Protein AF-A0A269Y359-F1 (afdb_monomer)

Mean predicted aligned error: 11.31 Å

pLDDT: mean 71.7, std 9.51, range [44.88, 83.94]

Structure (mmCIF, N/CA/C/O backbone):
data_AF-A0A269Y359-F1
#
_entry.id   AF-A0A269Y359-F1
#
loop_
_atom_site.group_PDB
_atom_site.id
_atom_site.type_symbol
_atom_site.label_atom_id
_atom_site.label_alt_id
_atom_site.label_comp_id
_atom_site.label_asym_id
_atom_site.label_entity_id
_atom_site.label_seq_id
_atom_site.pdbx_PDB_ins_code
_atom_site.Cartn_x
_atom_site.Cartn_y
_atom_site.Cartn_z
_atom_site.occupancy
_atom_site.B_iso_or_equiv
_atom_site.auth_seq_id
_atom_site.auth_comp_id
_atom_site.auth_asym_id
_atom_site.auth_atom_id
_atom_site.pdbx_PDB_model_num
ATOM 1 N N . MET A 1 1 ? -5.241 -11.458 20.702 1.00 44.88 1 MET A N 1
ATOM 2 C CA . MET A 1 1 ? -4.932 -11.838 19.298 1.00 44.88 1 MET A CA 1
ATOM 3 C C . MET A 1 1 ? -5.174 -10.693 18.279 1.00 44.88 1 MET A C 1
ATOM 5 O O . MET A 1 1 ? -5.644 -10.950 17.180 1.00 44.88 1 MET A O 1
ATOM 9 N N . LYS A 1 2 ? -4.854 -9.418 18.593 1.00 48.12 2 LYS A N 1
ATOM 10 C CA . LYS A 1 2 ? -5.083 -8.257 17.687 1.00 48.12 2 LYS A CA 1
ATOM 11 C C . LYS A 1 2 ? -3.835 -7.806 16.896 1.00 48.12 2 LYS A C 1
ATOM 13 O O . LYS A 1 2 ? -3.978 -7.275 15.802 1.00 48.12 2 LYS A O 1
ATOM 18 N N . LYS A 1 3 ? -2.619 -8.061 17.405 1.00 50.12 3 LYS A N 1
ATOM 19 C CA . LYS A 1 3 ? -1.349 -7.572 16.821 1.00 50.12 3 LYS A CA 1
ATOM 20 C C . LYS A 1 3 ? -0.961 -8.251 15.494 1.00 50.12 3 LYS A C 1
ATOM 22 O O . LYS A 1 3 ? -0.378 -7.602 14.634 1.00 50.12 3 LYS A O 1
ATOM 27 N N . SER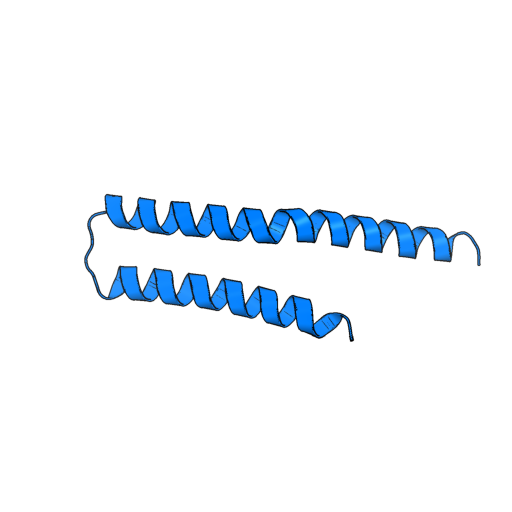 A 1 4 ? -1.353 -9.509 15.278 1.00 57.81 4 SER A N 1
ATOM 28 C CA . SER A 1 4 ? -0.979 -10.265 14.069 1.00 57.81 4 SER A CA 1
ATOM 29 C C . SER A 1 4 ? -1.603 -9.721 12.782 1.00 57.81 4 SER A C 1
ATOM 31 O O . SER A 1 4 ? -1.003 -9.852 11.722 1.00 57.81 4 SER A O 1
ATOM 33 N N . LYS A 1 5 ? -2.777 -9.075 12.855 1.00 62.72 5 LYS 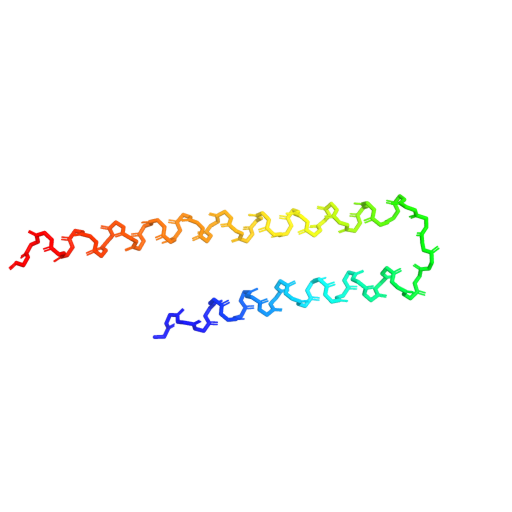A N 1
ATOM 34 C CA . LYS A 1 5 ? -3.432 -8.512 11.662 1.00 62.72 5 LYS A CA 1
ATOM 35 C C . LYS A 1 5 ? -2.654 -7.328 11.091 1.00 62.72 5 LYS A C 1
ATOM 37 O O . LYS A 1 5 ? -2.514 -7.232 9.881 1.00 62.72 5 LYS A O 1
ATOM 42 N N . LEU A 1 6 ? -2.098 -6.474 11.956 1.00 65.31 6 LEU A N 1
ATOM 43 C CA . LEU A 1 6 ? -1.236 -5.368 11.530 1.00 65.31 6 LEU A CA 1
ATOM 44 C C . LEU A 1 6 ? 0.047 -5.888 10.885 1.00 65.31 6 LEU A C 1
ATOM 46 O O . LEU A 1 6 ? 0.439 -5.388 9.840 1.00 65.31 6 LEU A O 1
ATOM 50 N N . PHE A 1 7 ? 0.656 -6.929 11.454 1.00 70.38 7 PHE A N 1
ATOM 51 C CA . PHE A 1 7 ? 1.870 -7.520 10.891 1.00 70.38 7 PHE A CA 1
ATOM 52 C C . PHE A 1 7 ? 1.620 -8.173 9.523 1.00 70.38 7 PHE A C 1
ATOM 54 O O . PHE A 1 7 ? 2.419 -8.009 8.607 1.00 70.38 7 PHE A O 1
ATOM 61 N N . LEU A 1 8 ? 0.475 -8.844 9.352 1.00 75.44 8 LEU A N 1
ATOM 62 C CA . LEU A 1 8 ? 0.037 -9.387 8.061 1.00 75.44 8 LEU A CA 1
ATOM 63 C C . LEU A 1 8 ? -0.216 -8.291 7.022 1.00 75.44 8 LEU A C 1
ATOM 65 O O . LEU A 1 8 ? 0.157 -8.449 5.866 1.00 75.44 8 LEU A O 1
ATOM 69 N N . ILE A 1 9 ? -0.816 -7.172 7.430 1.00 72.19 9 ILE A N 1
ATOM 70 C CA . ILE A 1 9 ? -1.082 -6.031 6.546 1.00 72.19 9 ILE A CA 1
ATOM 71 C C . ILE A 1 9 ? 0.220 -5.346 6.131 1.00 72.19 9 ILE A C 1
ATOM 73 O O . ILE A 1 9 ? 0.424 -5.091 4.948 1.00 72.19 9 ILE A O 1
ATOM 77 N N . VAL A 1 10 ? 1.125 -5.097 7.078 1.00 76.75 10 VAL A N 1
ATOM 78 C CA . VAL A 1 10 ? 2.451 -4.533 6.788 1.00 76.75 10 VAL A CA 1
ATOM 79 C C . VAL A 1 10 ? 3.236 -5.474 5.872 1.00 76.75 10 VAL A C 1
ATOM 81 O O . VAL A 1 10 ? 3.814 -5.019 4.889 1.00 76.75 10 VAL A O 1
ATOM 84 N N . GLY A 1 11 ? 3.183 -6.786 6.120 1.00 77.81 11 GLY A N 1
ATOM 85 C CA . GLY A 1 11 ? 3.773 -7.796 5.241 1.00 77.81 11 GLY A CA 1
ATOM 86 C C . GLY A 1 11 ? 3.182 -7.777 3.830 1.00 77.81 11 GLY A C 1
ATOM 87 O O . GLY A 1 11 ? 3.934 -7.805 2.861 1.00 77.81 11 GLY A O 1
ATOM 88 N N . ALA A 1 12 ? 1.860 -7.651 3.697 1.00 75.19 12 ALA A N 1
ATOM 89 C CA . ALA A 1 12 ? 1.195 -7.546 2.399 1.00 75.19 12 ALA A CA 1
ATOM 90 C C . ALA A 1 12 ? 1.605 -6.274 1.641 1.00 75.19 12 ALA A C 1
ATOM 92 O O . ALA A 1 12 ? 1.880 -6.337 0.447 1.00 75.19 12 ALA A O 1
ATOM 93 N N . VAL A 1 13 ? 1.713 -5.132 2.327 1.00 76.25 13 VAL A N 1
ATOM 94 C CA . VAL A 1 13 ? 2.168 -3.871 1.719 1.00 76.25 13 VAL A CA 1
ATOM 95 C C . VAL A 1 13 ? 3.620 -3.980 1.248 1.00 76.25 13 VAL A C 1
ATOM 97 O O . VAL A 1 13 ? 3.924 -3.604 0.117 1.00 76.25 13 VAL A O 1
ATOM 100 N N . ILE A 1 14 ? 4.508 -4.542 2.074 1.00 81.56 14 ILE A N 1
ATOM 101 C CA . ILE A 1 14 ? 5.917 -4.759 1.711 1.00 81.56 14 ILE A CA 1
ATOM 102 C C . ILE A 1 14 ? 6.029 -5.746 0.546 1.00 81.56 14 ILE A C 1
ATOM 104 O O . ILE A 1 14 ? 6.835 -5.531 -0.354 1.00 81.56 14 ILE A O 1
ATOM 108 N N . PHE A 1 15 ? 5.201 -6.791 0.517 1.00 81.88 15 PHE A N 1
ATOM 109 C CA . PHE A 1 15 ? 5.168 -7.748 -0.584 1.00 81.88 15 PHE A CA 1
ATOM 110 C C . PHE A 1 15 ? 4.717 -7.088 -1.892 1.00 81.88 15 PHE A C 1
ATOM 112 O O . PHE A 1 15 ? 5.375 -7.260 -2.913 1.00 81.88 15 PHE A O 1
ATOM 119 N N . VAL A 1 16 ? 3.660 -6.269 -1.864 1.00 79.94 16 VAL A N 1
ATOM 120 C CA . VAL A 1 16 ? 3.200 -5.508 -3.041 1.00 79.94 16 VAL A CA 1
ATOM 121 C C . VAL A 1 16 ? 4.288 -4.552 -3.536 1.00 79.94 16 VAL A C 1
ATOM 123 O O . VAL A 1 16 ? 4.544 -4.501 -4.737 1.00 79.94 16 VAL A O 1
ATOM 126 N N . LEU A 1 17 ? 4.973 -3.848 -2.631 1.00 78.81 17 LEU A N 1
ATOM 127 C CA . LEU A 1 17 ? 6.104 -2.978 -2.972 1.00 78.81 17 LEU A CA 1
ATOM 128 C C . LEU A 1 17 ? 7.274 -3.763 -3.572 1.00 78.81 17 LEU A C 1
ATOM 130 O O . LEU A 1 17 ? 7.827 -3.344 -4.584 1.00 78.81 17 LEU A O 1
ATOM 134 N N . ALA A 1 18 ? 7.635 -4.905 -2.986 1.00 80.50 18 ALA A N 1
ATOM 135 C CA . ALA A 1 18 ? 8.716 -5.754 -3.474 1.00 80.50 18 ALA A CA 1
ATOM 136 C C . ALA A 1 18 ? 8.399 -6.329 -4.860 1.00 80.50 18 ALA A C 1
ATOM 138 O O . ALA A 1 18 ? 9.257 -6.304 -5.739 1.00 80.50 18 ALA A O 1
ATOM 139 N N . VAL A 1 19 ? 7.163 -6.783 -5.083 1.00 79.94 19 VAL A N 1
ATOM 140 C CA . VAL A 1 19 ? 6.695 -7.278 -6.385 1.00 79.94 19 VAL A CA 1
ATOM 141 C C . VAL A 1 19 ? 6.682 -6.150 -7.416 1.00 79.94 19 VAL A C 1
ATOM 143 O O . VAL A 1 19 ? 7.230 -6.318 -8.502 1.00 79.94 19 VAL A O 1
ATOM 146 N N . ALA A 1 20 ? 6.143 -4.977 -7.074 1.00 73.50 20 ALA A N 1
ATOM 147 C CA . ALA A 1 20 ? 6.148 -3.812 -7.958 1.00 73.50 20 ALA A CA 1
ATOM 148 C C . ALA A 1 20 ? 7.577 -3.378 -8.323 1.00 73.50 20 ALA A C 1
ATOM 150 O O . ALA A 1 20 ? 7.871 -3.118 -9.491 1.00 73.50 20 ALA A O 1
ATOM 151 N N . PHE A 1 21 ? 8.485 -3.351 -7.345 1.00 73.69 21 PHE A N 1
ATOM 152 C CA . PHE A 1 21 ? 9.888 -3.001 -7.550 1.00 73.69 21 PHE A CA 1
ATOM 153 C C . PHE A 1 21 ? 10.626 -4.055 -8.382 1.00 73.69 21 PHE A C 1
ATOM 155 O O . PHE A 1 21 ? 11.411 -3.706 -9.259 1.00 73.69 21 PHE A O 1
ATOM 162 N N . PHE A 1 22 ? 10.349 -5.342 -8.160 1.00 74.81 22 PHE A N 1
ATOM 163 C CA . PHE A 1 22 ? 10.928 -6.435 -8.936 1.00 74.81 22 PHE A CA 1
ATOM 164 C C . PHE A 1 22 ? 10.476 -6.387 -10.397 1.00 74.81 22 PHE A C 1
ATOM 166 O O . PHE A 1 22 ? 11.318 -6.445 -11.290 1.00 74.81 22 PHE A O 1
ATOM 173 N N . ILE A 1 23 ? 9.178 -6.193 -10.646 1.00 70.50 23 ILE A N 1
ATOM 174 C CA . ILE A 1 23 ? 8.630 -6.026 -12.000 1.00 70.50 23 ILE A CA 1
ATOM 175 C C . ILE A 1 23 ? 9.244 -4.791 -12.672 1.00 70.50 23 ILE A C 1
ATOM 177 O O . ILE A 1 23 ? 9.669 -4.867 -13.818 1.00 70.50 23 ILE A O 1
ATOM 181 N N . THR A 1 24 ? 9.371 -3.677 -11.945 1.00 67.12 24 THR A N 1
ATOM 182 C CA . THR A 1 24 ? 9.989 -2.440 -12.456 1.00 67.12 24 THR A CA 1
ATOM 183 C C . THR A 1 24 ? 11.480 -2.612 -12.767 1.00 67.12 24 THR A C 1
ATOM 185 O O . THR A 1 24 ? 11.989 -2.007 -13.702 1.00 67.12 24 THR A O 1
ATOM 188 N N . LYS A 1 25 ? 12.210 -3.413 -11.982 1.00 66.62 25 LYS A N 1
ATOM 189 C CA . LYS A 1 25 ? 13.655 -3.614 -12.162 1.00 66.62 25 LYS A CA 1
ATOM 190 C C . LYS A 1 25 ? 13.972 -4.636 -13.255 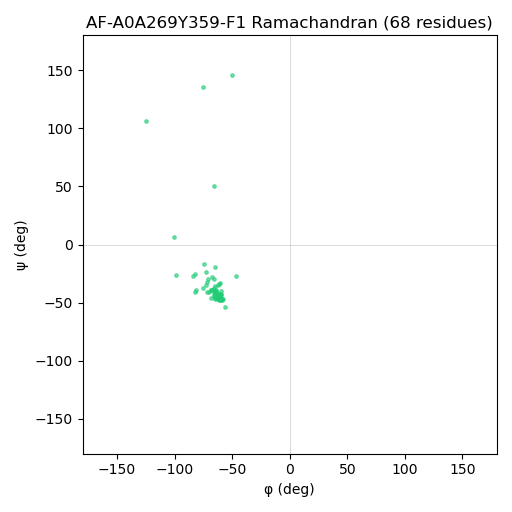1.00 66.62 25 LYS A C 1
ATOM 192 O O . LYS A 1 25 ? 14.941 -4.463 -13.985 1.00 66.62 25 LYS A O 1
ATOM 197 N N . SER A 1 26 ? 13.192 -5.714 -13.337 1.00 62.88 26 SER A N 1
ATOM 198 C CA . SER A 1 26 ? 13.408 -6.804 -14.303 1.00 62.88 26 SER A CA 1
ATOM 199 C C . SER A 1 26 ? 13.050 -6.387 -15.730 1.00 62.88 26 SER A C 1
ATOM 201 O O . SER A 1 26 ? 13.554 -6.925 -16.713 1.00 62.88 26 SER A O 1
ATOM 203 N N . TRP A 1 27 ? 12.187 -5.389 -15.841 1.00 57.16 27 TRP A N 1
ATOM 204 C CA . TR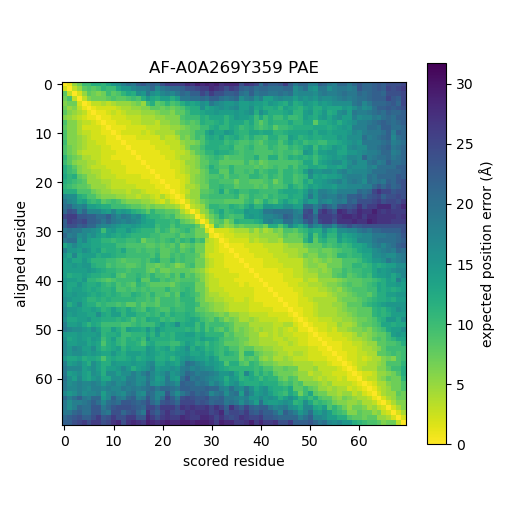P A 1 27 ? 11.608 -4.949 -17.084 1.00 57.16 27 TRP A CA 1
ATOM 205 C C . TRP A 1 27 ? 11.927 -3.464 -17.173 1.00 57.16 27 TRP A C 1
ATOM 207 O O . TRP A 1 27 ? 11.375 -2.683 -16.411 1.00 57.16 27 TRP A O 1
ATOM 217 N N . HIS A 1 28 ? 12.872 -3.092 -18.045 1.00 61.09 28 HIS A N 1
ATOM 218 C CA . HIS A 1 28 ? 13.348 -1.722 -18.310 1.00 61.09 28 HIS A CA 1
ATOM 219 C C . HIS A 1 28 ? 12.230 -0.865 -18.943 1.00 61.09 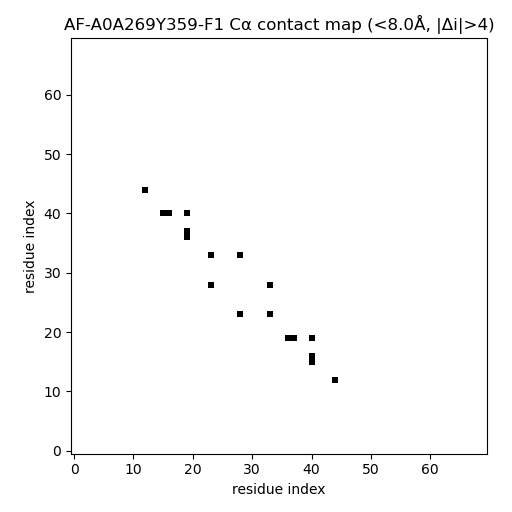28 HIS A C 1
ATOM 221 O O . HIS A 1 28 ? 12.360 -0.304 -20.031 1.00 61.09 28 HIS A O 1
ATOM 227 N N . LEU A 1 29 ? 11.064 -0.877 -18.308 1.00 56.22 29 LEU A N 1
ATOM 228 C CA . LEU A 1 29 ? 9.804 -0.409 -18.823 1.00 56.22 29 LEU A CA 1
ATOM 229 C C . LEU A 1 29 ? 9.799 1.108 -18.810 1.00 56.22 29 LEU A C 1
ATOM 231 O O . LEU A 1 29 ? 10.178 1.755 -17.835 1.00 56.22 29 LEU A O 1
ATOM 235 N N . SER A 1 30 ? 9.325 1.653 -19.924 1.00 62.22 30 SER A N 1
ATOM 236 C CA . SER A 1 30 ? 9.086 3.075 -20.100 1.00 62.22 30 SER A CA 1
ATOM 237 C C . SER A 1 30 ? 8.266 3.638 -18.931 1.00 62.22 30 SER A C 1
ATOM 239 O O . SER A 1 30 ? 7.389 2.958 -18.390 1.00 62.22 30 SER A O 1
ATOM 241 N N . VAL A 1 31 ? 8.540 4.895 -18.564 1.00 66.94 31 VAL A N 1
ATOM 242 C CA . VAL A 1 31 ? 7.987 5.628 -17.403 1.00 66.94 31 VAL A CA 1
ATOM 243 C C . VAL A 1 31 ? 6.458 5.494 -17.278 1.00 66.94 31 VAL A C 1
ATOM 245 O O . VAL A 1 31 ? 5.911 5.516 -16.177 1.00 66.94 31 VAL A O 1
ATOM 248 N N . LEU A 1 32 ? 5.765 5.279 -18.398 1.00 69.12 32 LEU A N 1
ATOM 249 C CA . LEU A 1 32 ? 4.325 5.043 -18.458 1.00 69.12 32 LEU A CA 1
ATOM 250 C C . LEU A 1 32 ? 3.872 3.776 -17.704 1.00 69.12 32 LEU A C 1
ATOM 252 O O . LEU A 1 32 ? 2.917 3.828 -16.932 1.00 69.12 32 LEU A O 1
ATOM 256 N N . SER A 1 33 ? 4.560 2.645 -17.884 1.00 69.38 33 SER A N 1
ATOM 257 C CA . SER A 1 33 ? 4.222 1.402 -17.176 1.00 69.38 33 SER A CA 1
ATOM 258 C C . SER A 1 33 ? 4.588 1.487 -15.697 1.00 69.38 33 SER A C 1
ATOM 260 O O . SER A 1 33 ? 3.875 0.935 -14.862 1.00 69.38 33 SER A O 1
ATOM 262 N N . PHE A 1 34 ? 5.648 2.228 -15.357 1.00 71.62 34 PHE A N 1
ATOM 263 C CA . PHE A 1 34 ? 5.974 2.535 -13.965 1.00 71.62 34 PHE A CA 1
ATOM 264 C C . PHE A 1 34 ? 4.839 3.309 -13.289 1.00 71.62 34 PHE A C 1
ATOM 266 O O . PHE A 1 34 ? 4.382 2.917 -12.215 1.00 71.62 34 PHE A O 1
ATOM 273 N N . ALA A 1 35 ? 4.334 4.358 -13.947 1.00 78.19 35 ALA A N 1
ATOM 274 C CA . ALA A 1 35 ? 3.206 5.138 -13.449 1.00 78.19 35 ALA A CA 1
ATOM 275 C C . ALA A 1 35 ? 1.945 4.277 -13.276 1.00 78.19 35 ALA A C 1
ATOM 277 O O . ALA A 1 35 ? 1.253 4.410 -12.269 1.00 78.19 35 ALA A O 1
ATOM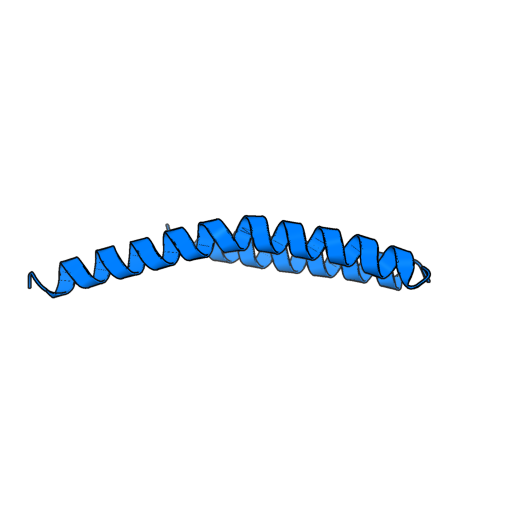 278 N N . LEU A 1 36 ? 1.674 3.353 -14.205 1.00 79.00 36 LEU A N 1
ATOM 279 C CA . LEU A 1 36 ? 0.512 2.461 -14.137 1.00 79.00 36 LEU A CA 1
ATOM 280 C C . LEU A 1 36 ? 0.591 1.483 -12.949 1.00 79.00 36 LEU A C 1
ATOM 282 O O . LEU A 1 36 ? -0.385 1.313 -12.218 1.00 79.00 36 LEU A O 1
ATOM 286 N N . VAL A 1 37 ? 1.763 0.879 -12.717 1.00 78.31 37 VAL A N 1
ATOM 287 C CA . VAL A 1 37 ? 2.001 -0.025 -11.575 1.00 78.31 37 VAL A CA 1
ATOM 288 C C . VAL A 1 37 ? 1.903 0.736 -10.250 1.00 78.31 37 VAL A C 1
ATOM 290 O O . VAL A 1 37 ? 1.273 0.256 -9.305 1.00 78.31 37 VAL A O 1
ATOM 293 N N . TRP A 1 38 ? 2.455 1.950 -10.186 1.00 79.06 38 TRP A N 1
ATOM 294 C CA . TRP A 1 38 ? 2.343 2.809 -9.007 1.00 79.06 38 TRP A CA 1
ATOM 295 C C . TRP A 1 38 ? 0.914 3.270 -8.733 1.00 79.06 38 TRP A C 1
ATOM 297 O O . TRP A 1 38 ? 0.505 3.305 -7.573 1.00 79.06 38 TRP A O 1
ATOM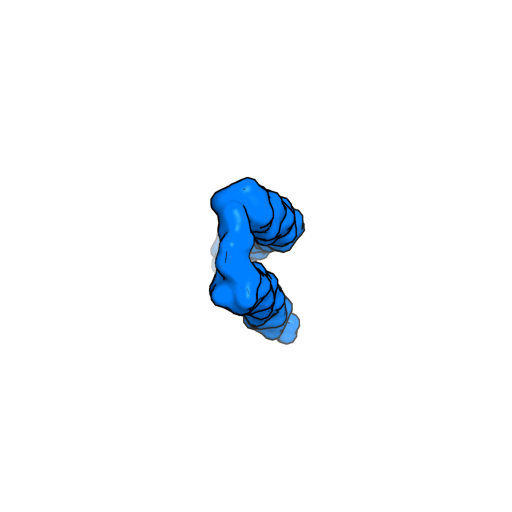 307 N N . LEU A 1 39 ? 0.130 3.568 -9.771 1.00 82.81 39 LEU A N 1
ATOM 308 C CA . LEU A 1 39 ? -1.281 3.922 -9.632 1.00 82.81 39 LEU A CA 1
ATOM 309 C C . LEU A 1 39 ? -2.057 2.794 -8.935 1.00 82.81 39 LEU A C 1
ATOM 311 O O . LEU A 1 39 ? -2.776 3.040 -7.965 1.00 82.81 39 LEU A O 1
ATOM 315 N N . ILE A 1 40 ? -1.854 1.549 -9.378 1.00 80.94 40 ILE A N 1
ATOM 316 C CA . ILE A 1 40 ? -2.481 0.365 -8.774 1.00 80.94 40 ILE A CA 1
ATOM 317 C C . ILE A 1 40 ? -2.008 0.191 -7.326 1.00 80.94 40 ILE A C 1
ATOM 319 O O . ILE A 1 40 ? -2.834 -0.010 -6.435 1.00 80.94 40 ILE A O 1
ATOM 323 N N . ALA A 1 41 ? -0.706 0.333 -7.064 1.00 79.62 41 ALA A N 1
ATOM 324 C CA . ALA A 1 41 ? -0.160 0.233 -5.712 1.00 79.62 41 ALA A CA 1
ATOM 325 C C . ALA A 1 41 ? -0.769 1.280 -4.758 1.00 79.62 41 ALA A C 1
ATOM 327 O O . ALA A 1 41 ? -1.157 0.940 -3.641 1.00 79.62 41 ALA A O 1
ATOM 328 N N . ILE A 1 42 ? -0.928 2.531 -5.201 1.00 82.56 42 ILE A N 1
ATOM 329 C CA . ILE A 1 42 ? -1.546 3.608 -4.410 1.00 82.56 42 ILE A CA 1
ATOM 330 C C . ILE A 1 42 ? -3.013 3.296 -4.102 1.00 82.56 42 ILE A C 1
ATOM 332 O O . ILE A 1 42 ? -3.455 3.503 -2.969 1.00 82.56 42 ILE A O 1
ATOM 336 N N . ILE A 1 43 ? -3.767 2.777 -5.077 1.00 83.94 43 ILE A N 1
ATOM 337 C CA . ILE A 1 43 ? -5.168 2.380 -4.875 1.00 83.94 43 ILE A CA 1
ATOM 338 C C . ILE A 1 43 ? -5.252 1.260 -3.834 1.00 83.94 43 ILE A C 1
ATOM 340 O O . ILE A 1 43 ? -6.039 1.365 -2.893 1.00 83.94 43 ILE A O 1
ATOM 344 N N . VAL A 1 44 ? -4.406 0.233 -3.949 1.00 80.75 44 VAL A N 1
ATOM 345 C CA . VAL A 1 44 ? -4.348 -0.882 -2.989 1.00 80.75 44 VAL A CA 1
ATOM 346 C C . VAL A 1 44 ? -4.007 -0.376 -1.586 1.00 80.75 44 VAL A C 1
ATOM 348 O O . VAL A 1 44 ? -4.694 -0.727 -0.625 1.00 80.75 44 VAL A O 1
ATOM 351 N N . ILE A 1 45 ? -3.009 0.505 -1.463 1.00 80.81 45 ILE A N 1
ATOM 352 C CA . ILE A 1 45 ? -2.653 1.125 -0.182 1.00 80.81 45 ILE A CA 1
ATOM 353 C C . ILE A 1 45 ? -3.845 1.899 0.376 1.00 80.81 45 ILE A C 1
ATOM 355 O O . ILE A 1 45 ? -4.184 1.699 1.537 1.00 80.81 45 ILE A O 1
ATOM 359 N N . ARG A 1 46 ? -4.524 2.736 -0.419 1.00 80.69 46 ARG A N 1
ATOM 360 C CA . ARG A 1 46 ? -5.700 3.493 0.047 1.00 80.69 46 ARG A CA 1
ATOM 361 C C . ARG A 1 46 ? -6.816 2.581 0.543 1.00 80.69 46 ARG A C 1
ATOM 363 O O . ARG A 1 46 ? -7.343 2.821 1.625 1.00 80.69 46 ARG A O 1
ATOM 370 N N . VAL A 1 47 ? -7.156 1.540 -0.213 1.00 81.12 47 VAL A N 1
ATOM 371 C CA . VAL A 1 47 ? -8.223 0.593 0.147 1.00 81.12 47 VAL A CA 1
ATOM 372 C C . VAL A 1 47 ? -7.921 -0.114 1.468 1.00 81.12 47 VAL A C 1
ATOM 374 O O . VAL A 1 47 ? -8.841 -0.383 2.233 1.00 81.12 47 VAL A O 1
ATOM 377 N N . ILE A 1 48 ? -6.648 -0.374 1.769 1.00 74.44 48 ILE A N 1
ATOM 378 C CA . ILE A 1 48 ? -6.230 -0.986 3.035 1.00 74.44 48 ILE A CA 1
ATOM 379 C C . ILE A 1 48 ? -6.134 0.060 4.158 1.00 74.44 48 ILE A C 1
ATOM 381 O O . ILE A 1 48 ? -6.550 -0.211 5.283 1.00 74.44 48 ILE A O 1
ATOM 385 N N . LEU A 1 49 ? -5.612 1.255 3.873 1.00 76.12 49 LEU A N 1
ATOM 386 C CA . LEU A 1 49 ? -5.345 2.303 4.861 1.00 76.12 49 LEU A CA 1
ATOM 387 C C . LEU A 1 49 ? -6.636 2.952 5.378 1.00 76.12 49 LEU A C 1
ATOM 389 O O . LEU A 1 49 ? -6.758 3.182 6.576 1.00 76.12 49 LEU A O 1
ATOM 393 N N . THR A 1 50 ? -7.619 3.215 4.513 1.00 81.38 50 THR A N 1
ATOM 394 C CA . THR A 1 50 ? -8.899 3.837 4.895 1.00 81.38 50 THR A CA 1
ATOM 395 C C . THR A 1 50 ? -9.648 3.067 5.994 1.00 81.38 50 THR A C 1
ATOM 397 O O . THR A 1 50 ? -9.940 3.671 7.029 1.00 81.38 50 THR A O 1
ATOM 400 N N . PRO A 1 51 ? -9.931 1.756 5.865 1.00 75.75 51 PRO A N 1
ATOM 401 C CA . PRO A 1 51 ? -10.561 1.004 6.946 1.00 75.75 51 PRO A CA 1
ATOM 402 C C . PRO A 1 51 ? -9.640 0.889 8.165 1.00 75.75 51 PRO A C 1
ATOM 404 O O . PRO A 1 51 ? -10.133 0.854 9.291 1.00 75.75 51 PRO A O 1
ATOM 407 N N . LEU A 1 52 ? -8.315 0.890 7.973 1.00 71.12 52 LEU A N 1
ATOM 408 C CA . LEU A 1 52 ? -7.357 0.881 9.077 1.00 71.12 52 LEU A CA 1
ATOM 409 C C . LEU A 1 52 ? -7.488 2.130 9.948 1.00 71.12 52 LEU A C 1
ATOM 411 O O . LEU A 1 52 ? -7.547 2.016 11.168 1.00 71.12 52 LEU A O 1
ATOM 415 N N . VAL A 1 53 ? -7.558 3.307 9.322 1.00 78.25 53 VAL A N 1
ATOM 416 C CA . VAL A 1 53 ? -7.696 4.594 10.013 1.00 78.25 53 VAL A CA 1
ATOM 417 C C . VAL A 1 53 ? -9.026 4.647 10.755 1.00 78.25 53 VAL A C 1
ATOM 419 O O . VAL A 1 53 ? -9.047 5.007 11.928 1.00 78.25 53 VAL A O 1
ATOM 422 N N . VAL A 1 54 ? -10.117 4.200 10.128 1.00 81.94 54 VAL A N 1
ATOM 423 C CA . VAL A 1 54 ? -11.437 4.145 10.778 1.00 81.94 54 VAL A CA 1
ATOM 424 C C . VAL A 1 54 ? -11.422 3.220 12.000 1.00 81.94 54 VAL A C 1
ATOM 426 O O . VAL A 1 54 ? -11.939 3.580 13.057 1.00 81.94 54 VAL A O 1
ATOM 429 N N . VAL A 1 55 ? -10.809 2.038 11.893 1.00 82.56 55 VAL A N 1
ATOM 430 C CA . VAL A 1 55 ? -10.696 1.104 13.024 1.00 82.56 55 VAL A CA 1
ATOM 431 C C . VAL A 1 55 ? -9.772 1.658 14.109 1.00 82.56 55 VAL A C 1
ATOM 433 O O . VAL A 1 55 ? -10.085 1.508 15.288 1.00 82.56 55 VAL A O 1
ATOM 436 N N . LEU A 1 56 ? -8.665 2.305 13.739 1.00 79.94 56 LEU A N 1
ATOM 437 C CA . LEU A 1 56 ? -7.713 2.898 14.678 1.00 79.94 56 LEU A CA 1
ATOM 438 C C . LEU A 1 56 ? -8.347 4.048 15.472 1.00 79.94 56 LEU A C 1
ATOM 440 O O . LEU A 1 56 ? -8.200 4.083 16.692 1.00 79.94 56 LEU A O 1
ATOM 444 N N . VAL A 1 57 ? -9.095 4.934 14.805 1.00 78.56 57 VAL A N 1
ATOM 445 C CA . VAL A 1 57 ? -9.851 6.022 15.450 1.00 78.56 57 VAL A CA 1
ATOM 446 C C . VAL A 1 57 ? -10.900 5.449 16.403 1.00 78.56 57 VAL A C 1
ATOM 448 O O . VAL A 1 57 ? -10.917 5.821 17.572 1.00 78.56 57 VAL A O 1
ATOM 451 N N . ARG A 1 58 ? -11.685 4.451 15.969 1.00 75.69 58 ARG A N 1
ATOM 452 C CA . ARG A 1 58 ? -12.661 3.780 16.849 1.00 75.69 58 ARG A CA 1
ATOM 453 C C . ARG A 1 58 ? -12.026 3.084 18.057 1.00 75.69 58 ARG A C 1
ATOM 455 O O . ARG A 1 58 ? -12.656 3.011 19.105 1.00 75.69 58 ARG A O 1
ATOM 462 N N . GLN A 1 59 ? -10.817 2.526 17.929 1.00 75.19 59 GLN A N 1
ATOM 463 C CA . GLN A 1 59 ? -10.119 1.929 19.079 1.00 75.19 59 GLN A CA 1
ATOM 464 C C . GLN A 1 59 ? -9.662 3.012 20.060 1.00 75.19 59 GLN A C 1
ATOM 466 O O . GLN A 1 59 ? -9.830 2.825 21.259 1.00 75.19 59 GLN A O 1
ATOM 471 N N . ARG A 1 60 ? -9.153 4.147 19.556 1.00 75.00 60 ARG A N 1
ATOM 472 C CA . ARG A 1 60 ? -8.787 5.303 20.388 1.00 75.00 60 ARG A CA 1
ATOM 473 C C . ARG A 1 60 ?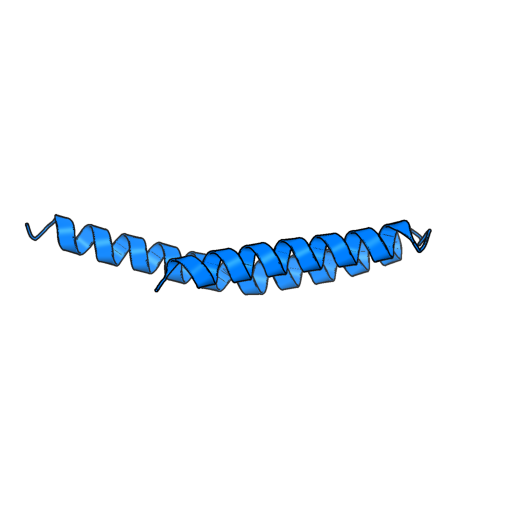 -9.977 5.832 21.185 1.00 75.00 60 ARG A C 1
ATOM 475 O O . ARG A 1 60 ? -9.860 5.979 22.393 1.00 75.00 60 ARG A O 1
ATOM 482 N N . GLU A 1 61 ? -11.125 6.031 20.540 1.00 72.06 61 GLU A N 1
ATOM 483 C CA . GLU A 1 61 ? -12.347 6.485 21.224 1.00 72.06 61 GLU A CA 1
ATOM 484 C C . GLU A 1 61 ? -12.845 5.482 22.281 1.00 72.06 61 GLU A C 1
ATOM 486 O O . GLU A 1 61 ? -13.369 5.871 23.325 1.00 72.06 61 GLU A O 1
ATOM 491 N N . ALA A 1 62 ? -12.685 4.178 22.029 1.00 69.69 62 ALA A N 1
ATOM 492 C CA . ALA A 1 62 ? -13.090 3.134 22.969 1.00 69.69 62 ALA A CA 1
ATOM 493 C C . ALA A 1 62 ? -12.172 3.039 24.200 1.00 69.69 62 ALA A C 1
ATOM 495 O O . ALA A 1 62 ? -12.657 2.729 25.290 1.00 69.69 62 ALA A O 1
ATOM 496 N N . ASP A 1 63 ? -10.872 3.286 24.029 1.00 69.38 63 ASP A N 1
ATOM 497 C CA . ASP A 1 63 ? -9.910 3.305 25.134 1.00 69.38 63 ASP A CA 1
ATOM 498 C C . ASP A 1 63 ? -10.039 4.593 25.963 1.00 69.38 63 ASP A C 1
ATOM 500 O O . ASP A 1 63 ? -9.985 4.534 27.191 1.00 69.38 63 ASP A O 1
ATOM 504 N N . GLU A 1 64 ? -10.307 5.737 25.327 1.00 69.50 64 GLU A N 1
ATOM 505 C CA . GLU A 1 64 ? -10.494 7.021 26.017 1.00 69.50 64 GLU A CA 1
ATOM 506 C C . GLU A 1 64 ? -11.751 7.024 26.906 1.00 69.50 64 GLU A C 1
ATOM 508 O O . GLU A 1 64 ? -11.679 7.368 28.085 1.00 69.50 64 GLU A O 1
ATOM 513 N N . ASN A 1 65 ? -12.872 6.480 26.417 1.00 60.19 65 ASN A N 1
ATOM 514 C CA . ASN A 1 65 ? -14.102 6.313 27.210 1.00 60.19 65 ASN A CA 1
ATOM 515 C C . ASN A 1 65 ? -13.973 5.345 28.402 1.00 60.19 65 ASN A C 1
ATOM 517 O O . ASN A 1 65 ? -14.821 5.352 29.297 1.00 60.19 65 ASN A O 1
ATOM 521 N N . ARG A 1 66 ? -12.965 4.463 28.419 1.00 61.06 66 ARG A N 1
ATOM 522 C CA . ARG A 1 66 ? -12.705 3.577 29.569 1.00 61.06 66 ARG A CA 1
ATOM 523 C C . ARG A 1 66 ? -11.910 4.267 30.669 1.00 61.06 66 ARG A C 1
ATOM 525 O O . ARG A 1 66 ? -12.021 3.846 31.815 1.00 61.06 66 ARG A O 1
ATOM 532 N N . HIS A 1 67 ? -11.1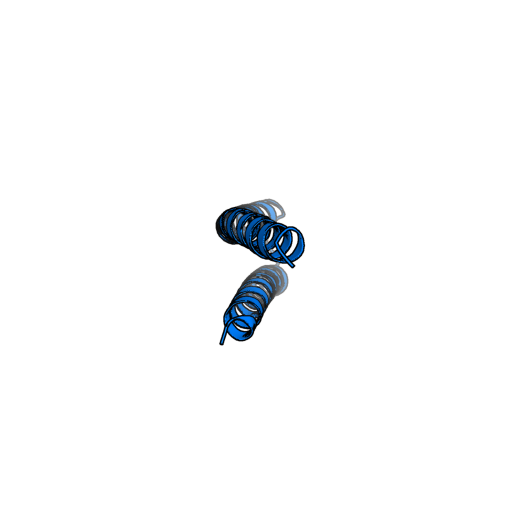26 5.283 30.327 1.00 58.28 67 HIS A N 1
ATOM 533 C CA . HIS A 1 67 ? -10.275 5.994 31.276 1.00 58.28 67 HIS A CA 1
ATOM 534 C C . HIS A 1 67 ? -11.037 7.096 32.030 1.00 58.28 67 HIS A C 1
ATOM 536 O O . HIS A 1 67 ? -10.711 7.368 33.174 1.00 58.28 67 HIS A O 1
ATOM 542 N N . ASP A 1 68 ? -12.092 7.660 31.432 1.00 58.56 68 ASP A N 1
ATOM 543 C CA . ASP A 1 68 ? -12.972 8.660 32.067 1.00 58.56 68 ASP A CA 1
ATOM 544 C C . ASP A 1 68 ? -13.933 8.063 33.122 1.00 58.56 68 ASP A C 1
ATOM 546 O O . ASP A 1 68 ? -14.485 8.770 33.957 1.00 58.56 68 ASP A O 1
ATOM 550 N N . LYS A 1 69 ? -14.131 6.736 33.111 1.00 56.03 69 LYS A N 1
ATOM 551 C CA . LYS A 1 69 ? -15.009 6.026 34.062 1.00 56.03 69 LYS A CA 1
ATOM 552 C C . LYS A 1 69 ? -14.280 5.333 35.222 1.00 56.03 69 LYS A C 1
ATOM 554 O O . LYS A 1 69 ? -14.931 4.583 35.954 1.00 56.03 69 LYS A O 1
ATOM 559 N N . SER A 1 70 ? -12.968 5.529 35.363 1.00 51.97 70 SER A N 1
ATOM 560 C CA . SER A 1 70 ? -12.157 5.010 36.477 1.00 51.97 70 SER A CA 1
ATOM 561 C C . SER A 1 70 ? -11.794 6.115 37.455 1.00 51.97 70 SER A C 1
ATOM 563 O O . SER A 1 70 ? -11.525 5.733 38.615 1.00 51.97 70 SER A O 1
#

Secondary structure (DSSP, 8-state):
--HHHHHHHHHHHHHHHHHHHHHHHHS---HHHHHHHHHHHHHHHHHHHHHHHHHHHHHHHHHHHHHTT-

Solvent-accessible surface area (backbone atoms only — not comparable to full-atom values): 4036 Å² total; per-residue (Å²): 138,71,68,62,61,57,53,52,49,53,48,50,52,52,49,52,51,50,49,53,50,47,55,55,66,78,36,92,60,59,72,66,58,53,51,53,55,48,51,52,50,53,51,54,49,48,67,56,45,55,58,46,51,54,51,51,51,54,49,51,56,56,54,53,63,56,62,80,75,111

Sequence (70 aa):
MKKSKLFLIVGAVIFVLAVAFFITKSWHLSVLSFALVWLIAIIVIRVILTPLVVVLVRQREADENRHDKS

Organism: NCBI:txid152332

Radius of gyration: 17.7 Å; Cα contacts (8 Å, |Δi|>4): 9; chains: 1; bounding box: 29×20×57 Å

Foldseek 3Di:
DPVVVVVVVVVVLVVLVVVLVCCCVVDVDDVVVNVVSVVVSVVVCCVSVVVVVVVVVVVVVVVVVVVVVD